Protein 3SZ7 (pdb70)

InterPro domains:
  IPR006636 Heat shock chaperonin-binding [SM00727] (278-317)
  IPR011990 Tetratricopeptide-like helical domain superfamily [G3DSA:1.25.40.10] (104-267)
  IPR011990 Tetratricopeptide-like helical domain superfamily [SSF48452] (114-216)
  IPR019734 Tetratricopeptide repeat [PF13181] (183-212)
  IPR019734 Tetratricopeptide repeat [PS50005] (114-147)
  IPR019734 Tetratricopeptide repeat [PS50005] (182-215)
  IPR019734 Tetratricopeptide repeat [SM00028] (114-147)
  IPR019734 Tetratricopeptide repeat [SM00028] (148-181)
  IPR019734 Tetratricopeptide repeat [SM00028] (182-215)
  IPR032374 SGTA, homodimerisation domain [PF16546] (13-77)
  IPR047150 SGT [PTHR45831] (12-334)

B-factor: mean 27.11, std 14.55, range [8.2, 91.2]

Organism: Aspergillus fumigatus (strain ATCC MYA-4609 / CBS 101355 / FGSC A1100 / Af293) (NCBI:txid330879)

Secondary structure (DSSP, 8-state):
----SS--HHHHHHHHHHHHHHHTT-HHHHHHHHHHHHHHSTT-HHHHHHHHHHHHHTT-HHHHHHHHHHHHHH-TT-HHHHHHHHHHHHHTT-HHHHHHHHHHHHHHHSSS--HHHHHHHHHHHHHHHHHHH-SSPPPPPPP-S-GGGG-

Solvent-accessible surface area: 9465 Å² total; per-residue (Å²): 122,137,146,86,100,44,67,45,123,106,0,61,113,16,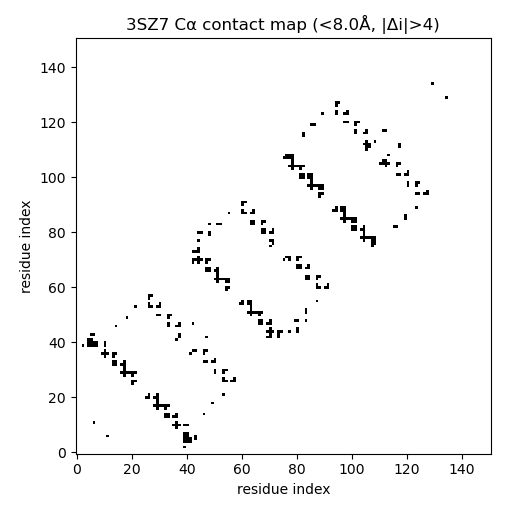48,59,70,0,66,53,0,45,84,150,148,51,57,92,120,0,24,80,34,4,53,74,0,15,64,31,2,57,36,22,24,83,4,3,0,21,41,0,18,0,19,23,49,48,45,72,50,129,95,0,6,113,10,0,64,77,0,10,112,73,48,74,167,46,23,96,0,29,18,66,2,0,82,0,43,36,62,71,69,58,65,146,8,0,64,71,0,11,55,104,0,33,135,32,59,65,125,44,8,41,112,65,6,90,162,13,21,75,49,0,96,139,81,47,93,95,74,108,195,44,81,136,106,132,97,147,140,140,119,146,59,75,83,91,69,222,108

Structure (mmCIF, N/CA/C/O backbone):
data_3SZ7
#
_entry.id   3SZ7
#
_cell.length_a   59.610
_cell.length_b   86.770
_cell.length_c   116.540
_cell.angle_alpha   90.000
_cell.angle_beta   90.000
_cell.angle_gamma   90.000
#
_symmetry.space_group_name_H-M   'F 2 2 2'
#
loop_
_entity.id
_entity.type
_entity.pdbx_description
1 polymer 'Hsc70 cochaperone (SGT)'
2 water water
#
loop_
_atom_site.group_PDB
_atom_site.id
_atom_site.type_symbol
_atom_site.label_atom_id
_atom_site.label_alt_id
_atom_site.label_comp_id
_atom_site.label_asym_id
_atom_site.label_entity_id
_atom_site.label_seq_id
_atom_site.pdbx_PDB_ins_code
_atom_site.Cartn_x
_atom_site.Cartn_y
_atom_site.Cartn_z
_atom_site.occupancy
_atom_site.B_iso_or_equiv
_atom_site.auth_seq_id
_atom_site.auth_comp_id
_atom_site.auth_asym_id
_atom_site.auth_atom_id
_atom_site.pdbx_PDB_model_num
ATOM 1 N N . GLY A 1 1 ? 38.915 4.167 19.689 1.00 81.27 104 GLY A N 1
ATOM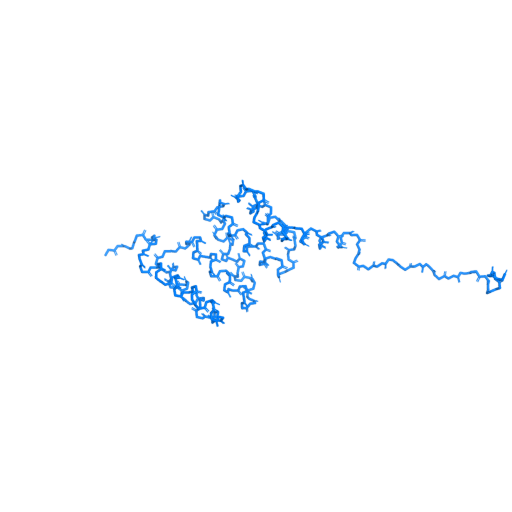 2 C CA . GLY A 1 1 ? 37.742 4.963 19.374 1.00 72.30 104 GLY A CA 1
ATOM 3 C C . GLY A 1 1 ? 37.584 6.150 20.303 1.00 63.36 104 GLY A C 1
ATOM 4 O O . GLY A 1 1 ? 38.355 6.305 21.253 1.00 65.75 104 GLY A O 1
ATOM 5 N N . PRO A 1 2 ? 36.581 6.998 20.036 1.00 45.98 105 PRO A N 1
ATOM 6 C CA . PRO A 1 2 ? 36.325 8.199 20.840 1.00 38.16 105 PRO A CA 1
ATOM 7 C C . PRO A 1 2 ? 35.653 7.874 22.171 1.00 35.75 105 PRO A C 1
ATOM 8 O O . PRO A 1 2 ? 34.943 6.875 22.279 1.00 42.24 105 PRO A O 1
ATOM 12 N N . ARG A 1 3 ? 35.879 8.716 23.173 1.00 39.29 106 ARG A N 1
ATOM 13 C CA . ARG A 1 3 ? 35.144 8.619 24.426 1.00 42.24 106 ARG A CA 1
ATOM 14 C C . ARG A 1 3 ? 33.703 9.035 24.175 1.00 35.40 106 ARG A C 1
ATOM 15 O O . ARG A 1 3 ? 33.416 9.702 23.182 1.00 33.40 106 ARG A O 1
ATOM 23 N N . SER A 1 4 ? 32.800 8.647 25.072 1.00 31.63 107 SER A N 1
ATOM 24 C CA . SER A 1 4 ? 31.400 9.047 24.959 1.00 32.17 107 SER A CA 1
ATOM 25 C C . SER A 1 4 ? 31.202 10.497 25.383 1.00 29.88 107 SER A C 1
ATOM 26 O O . SER A 1 4 ? 30.196 11.115 25.036 1.00 29.04 107 SER A O 1
ATOM 29 N N . MET A 1 5 ? 32.167 11.022 26.138 1.00 26.59 108 MET A N 1
ATOM 30 C CA . MET A 1 5 ? 32.116 12.388 26.667 1.00 31.80 108 MET A CA 1
ATOM 31 C C . MET A 1 5 ? 31.039 12.526 27.735 1.00 31.87 108 MET A C 1
ATOM 32 O O . MET A 1 5 ? 30.652 13.634 28.111 1.00 30.91 108 MET A O 1
ATOM 37 N N . ALA A 1 6 ? 30.560 11.385 28.214 1.00 33.98 109 ALA A N 1
ATOM 38 C CA . ALA A 1 6 ? 29.535 11.343 29.245 1.00 29.97 109 ALA A CA 1
ATOM 39 C C . ALA A 1 6 ? 30.033 10.501 30.416 1.00 26.66 109 ALA A C 1
ATOM 40 O O . ALA A 1 6 ? 31.023 9.781 30.283 1.00 27.71 109 ALA A O 1
ATOM 42 N N . PRO A 1 7 ? 29.357 10.603 31.570 1.00 25.71 110 PRO A N 1
ATOM 43 C CA . PRO A 1 7 ? 29.730 9.865 32.781 1.00 28.94 110 PRO A CA 1
ATOM 44 C C . PRO A 1 7 ? 29.829 8.359 32.558 1.00 37.68 110 PRO A C 1
ATOM 45 O O . PRO A 1 7 ? 29.062 7.784 31.786 1.00 34.27 110 PRO A O 1
ATOM 49 N N . THR A 1 8 ? 30.784 7.735 33.240 1.00 32.19 111 THR A N 1
ATOM 50 C CA . THR A 1 8 ? 30.965 6.291 33.186 1.00 32.02 111 THR A CA 1
ATOM 51 C C . THR A 1 8 ? 31.083 5.758 34.612 1.00 32.77 111 THR A C 1
ATOM 52 O O . THR A 1 8 ? 31.195 6.536 35.559 1.00 27.16 111 THR A O 1
ATOM 56 N N . PRO A 1 9 ? 31.047 4.427 34.779 1.00 35.27 112 PRO A N 1
ATOM 57 C CA . PRO A 1 9 ? 31.279 3.902 36.127 1.00 37.01 112 PRO A CA 1
ATOM 58 C C . PRO A 1 9 ? 32.612 4.394 36.686 1.00 37.66 112 PRO A C 1
ATOM 59 O O . PRO A 1 9 ? 32.730 4.626 37.889 1.00 38.97 112 PRO A O 1
ATOM 63 N N . GLU A 1 10 ? 33.599 4.565 35.814 1.00 35.71 113 GLU A N 1
ATOM 64 C CA . GLU A 1 10 ? 34.911 5.045 36.235 1.00 35.34 113 GLU A CA 1
ATOM 65 C C . GLU A 1 10 ? 34.867 6.489 36.736 1.00 34.19 113 GLU A C 1
ATOM 66 O O . GLU A 1 10 ? 35.429 6.805 37.787 1.00 34.30 113 GLU A O 1
ATOM 72 N N . SER A 1 11 ? 34.215 7.373 35.986 1.00 31.78 114 SER A N 1
ATOM 73 C CA . SER A 1 11 ? 34.150 8.772 36.403 1.00 29.27 114 SER A CA 1
ATOM 74 C C . SER A 1 11 ? 33.371 8.917 37.710 1.00 30.65 114 SER A C 1
ATOM 75 O O . SER A 1 11 ? 33.727 9.727 38.566 1.00 30.01 114 SER A O 1
ATOM 78 N N . ASP A 1 12 ? 32.324 8.114 37.872 1.00 32.96 115 ASP A N 1
ATOM 79 C CA . ASP A 1 12 ? 31.548 8.126 39.110 1.00 35.67 115 ASP A CA 1
ATOM 80 C C . ASP A 1 12 ? 32.339 7.580 40.294 1.00 37.53 115 ASP A C 1
ATOM 81 O O . ASP A 1 12 ? 32.169 8.043 41.422 1.00 31.83 115 ASP A O 1
ATOM 86 N 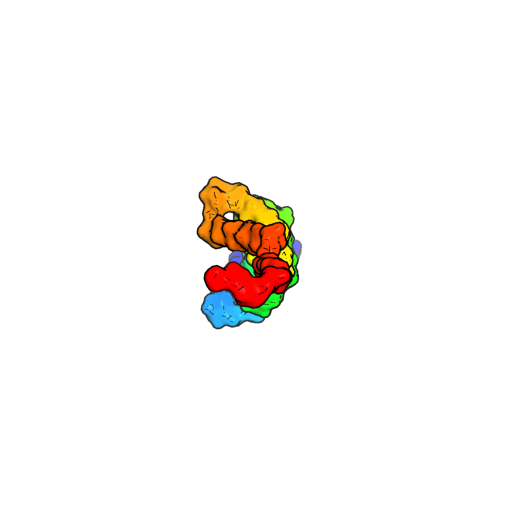N . LYS A 1 13 ? 33.193 6.589 40.052 1.00 32.98 116 LYS A N 1
ATOM 87 C CA . LYS A 1 13 ? 34.047 6.091 41.123 1.00 30.58 116 LYS A CA 1
ATOM 88 C C . LYS A 1 13 ? 34.950 7.224 41.590 1.00 37.91 116 LYS A C 1
ATOM 89 O O . LYS A 1 13 ? 35.090 7.474 42.787 1.00 35.62 116 LYS A O 1
ATOM 95 N N . LEU A 1 14 ? 35.555 7.914 40.630 1.00 33.31 117 LEU A N 1
ATOM 96 C CA . LEU A 1 14 ? 36.419 9.046 40.933 1.00 28.65 117 LEU A CA 1
ATOM 97 C C . LEU A 1 14 ? 35.670 10.127 41.709 1.00 29.81 117 LEU A C 1
ATOM 98 O O . LEU A 1 14 ? 36.228 10.736 42.624 1.00 27.54 117 LEU A O 1
ATOM 103 N N . LYS A 1 15 ? 34.409 10.358 41.352 1.00 26.52 118 LYS A N 1
ATOM 104 C CA . LYS A 1 15 ? 33.587 11.338 42.065 1.00 25.89 118 LYS A CA 1
ATOM 105 C C . LYS A 1 15 ? 33.386 10.914 43.517 1.00 31.80 118 LYS A C 1
ATOM 106 O O . LYS A 1 15 ? 33.506 11.725 44.436 1.00 27.71 118 LYS A O 1
ATOM 112 N N . SER A 1 16 ? 33.074 9.638 43.715 1.00 31.10 119 SER A N 1
ATOM 113 C CA . SER A 1 16 ? 32.891 9.098 45.059 1.00 30.80 119 SER A CA 1
ATOM 114 C C . SER A 1 16 ? 34.174 9.191 45.876 1.00 30.72 119 SER A C 1
ATOM 115 O O . SER A 1 16 ? 34.138 9.483 47.069 1.00 34.03 119 SER A O 1
ATOM 118 N N . GLU A 1 17 ? 35.306 8.936 45.231 1.00 31.67 120 GLU A N 1
ATOM 119 C CA . GLU A 1 17 ? 36.598 9.053 45.895 1.00 31.85 120 GLU A CA 1
ATOM 120 C C . GLU A 1 17 ? 36.884 10.515 46.221 1.00 29.69 120 GLU A C 1
ATOM 121 O O . GLU A 1 17 ? 37.504 10.825 47.240 1.00 34.19 120 GLU A O 1
ATOM 127 N N . GLY A 1 18 ? 36.422 11.408 45.351 1.00 26.68 121 GLY A N 1
ATOM 128 C CA . GLY A 1 18 ? 36.500 12.835 45.607 1.00 27.20 121 GLY A CA 1
ATOM 129 C C . GLY A 1 18 ? 35.641 13.237 46.794 1.00 30.93 121 GLY A C 1
ATOM 130 O O . GLY A 1 18 ? 36.055 14.047 47.626 1.00 28.50 121 GLY A O 1
ATOM 131 N N . ASN A 1 19 ? 34.439 12.672 46.871 1.00 27.50 122 ASN A N 1
ATOM 132 C CA . ASN A 1 19 ? 33.535 12.946 47.983 1.00 27.56 122 ASN A CA 1
ATOM 133 C C . ASN A 1 19 ? 34.118 12.488 49.316 1.00 29.57 122 ASN A C 1
ATOM 134 O O . ASN A 1 19 ? 33.949 13.151 50.341 1.00 29.08 122 ASN A O 1
ATOM 139 N N . ALA A 1 20 ? 34.796 11.345 49.297 1.00 28.96 123 ALA A N 1
ATOM 140 C CA . ALA A 1 20 ? 35.441 10.816 50.493 1.00 31.27 123 ALA A CA 1
ATOM 141 C C . ALA A 1 20 ? 36.595 11.712 50.928 1.00 33.55 123 ALA A C 1
ATOM 142 O O . ALA A 1 20 ? 36.824 11.906 52.120 1.00 34.43 123 ALA A O 1
ATOM 144 N N . ALA A 1 21 ? 37.320 12.256 49.955 1.00 30.75 124 ALA A N 1
ATOM 145 C CA . ALA A 1 21 ? 38.411 13.177 50.243 1.00 26.22 124 ALA A CA 1
ATOM 146 C C . ALA A 1 21 ? 37.880 14.433 50.936 1.00 31.31 124 ALA A C 1
ATOM 147 O O . ALA A 1 21 ? 38.453 14.901 51.920 1.00 3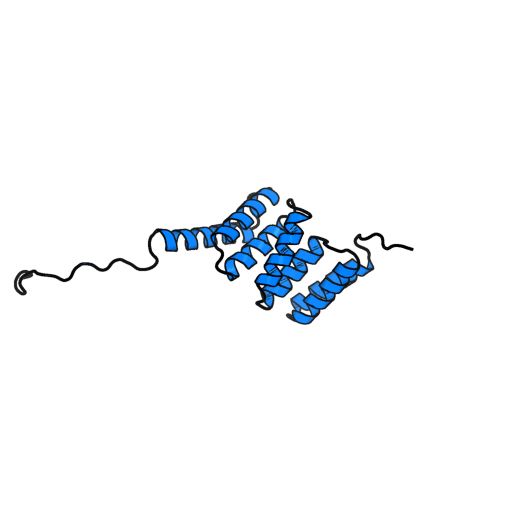4.73 124 ALA A O 1
ATOM 149 N N . MET A 1 22 ? 36.780 14.971 50.416 1.00 28.51 125 MET A N 1
ATOM 150 C CA . MET A 1 22 ? 36.108 16.105 51.045 1.00 29.66 125 MET A CA 1
ATOM 151 C C . MET A 1 22 ? 35.793 15.820 52.510 1.00 30.83 125 MET A C 1
ATOM 152 O O . MET A 1 22 ? 36.019 16.660 53.377 1.00 33.22 125 MET A O 1
ATOM 157 N N . ALA A 1 23 ? 35.268 14.630 52.781 1.00 33.45 126 ALA A N 1
ATOM 158 C CA . ALA A 1 23 ? 34.910 14.245 54.143 1.00 33.97 126 ALA A CA 1
ATOM 159 C C . ALA A 1 23 ? 36.122 14.283 55.069 1.00 42.92 126 ALA A C 1
ATOM 160 O O . ALA A 1 23 ? 36.003 14.599 56.253 1.00 41.00 126 ALA A O 1
ATOM 162 N N . ARG A 1 24 ? 37.288 13.964 54.517 1.00 33.61 127 ARG A N 1
ATOM 163 C CA . ARG A 1 24 ? 38.528 13.936 55.286 1.00 29.39 127 ARG A CA 1
ATOM 164 C C . ARG A 1 24 ? 39.212 15.298 55.296 1.00 37.27 127 ARG A C 1
ATOM 165 O O . ARG A 1 24 ? 40.262 15.467 55.919 1.00 34.61 127 ARG A O 1
ATOM 173 N N . LYS A 1 25 ? 38.610 16.258 54.598 1.00 29.07 128 LYS A N 1
ATOM 174 C CA . LYS A 1 25 ? 39.139 17.614 54.488 1.00 28.66 128 LYS A CA 1
ATOM 175 C C . LYS A 1 25 ? 40.423 17.682 53.661 1.00 35.00 128 LYS A C 1
ATOM 176 O O . LYS A 1 25 ? 41.212 18.619 53.794 1.00 32.28 128 LYS A O 1
ATOM 182 N N . GLU A 1 26 ? 40.624 16.683 52.806 1.00 32.24 129 GLU A N 1
ATOM 183 C CA . GLU A 1 26 ? 41.769 16.668 51.903 1.00 30.84 129 GLU A CA 1
ATOM 184 C C . GLU A 1 26 ? 41.369 17.344 50.601 1.00 27.98 129 GLU A C 1
ATOM 185 O O . GLU A 1 26 ? 41.192 16.695 49.572 1.00 28.53 129 GLU A O 1
ATOM 191 N N . TYR A 1 27 ? 41.231 18.662 50.658 1.00 26.28 130 TYR A N 1
ATOM 192 C CA . TYR A 1 27 ? 40.616 19.410 49.570 1.00 20.60 130 TYR A CA 1
ATOM 193 C C . TYR A 1 27 ? 41.419 19.368 48.280 1.00 22.34 130 TYR A C 1
ATOM 194 O O . TYR A 1 27 ? 40.849 19.287 47.195 1.00 23.49 130 TYR A O 1
ATOM 203 N N . SER A 1 28 ? 42.739 19.428 48.396 1.00 29.14 131 SER A N 1
ATOM 204 C CA . SER A 1 28 ? 43.587 19.390 47.213 1.00 36.43 131 SER A CA 1
ATOM 205 C C . SER A 1 28 ? 43.412 18.068 46.468 1.00 32.06 131 SER A C 1
ATOM 206 O O . SER A 1 28 ? 43.358 18.040 45.236 1.00 26.37 131 SER A O 1
ATOM 209 N N . LYS A 1 29 ? 43.320 16.973 47.219 1.00 25.46 132 LYS A N 1
ATOM 210 C CA . LYS A 1 29 ? 43.097 15.666 46.612 1.00 25.66 132 LYS A CA 1
ATOM 211 C C . LYS A 1 29 ? 41.719 15.605 45.971 1.00 23.48 132 LYS A C 1
ATOM 212 O O . LYS A 1 29 ? 41.562 15.047 44.887 1.00 27.15 132 LYS A O 1
ATOM 218 N N . ALA A 1 30 ? 40.720 16.168 46.650 1.00 24.08 133 ALA A N 1
ATOM 219 C CA . ALA A 1 30 ? 39.361 16.181 46.119 1.00 26.96 133 ALA A CA 1
ATOM 220 C C . ALA A 1 30 ? 39.341 16.900 44.783 1.00 24.84 133 ALA A C 1
ATOM 221 O O . ALA A 1 30 ? 38.778 16.409 43.805 1.00 21.78 133 ALA A O 1
ATOM 223 N N . ILE A 1 31 ? 39.966 18.071 44.749 1.00 23.23 134 ILE A N 1
ATOM 224 C CA . ILE A 1 31 ? 40.076 18.837 43.513 1.00 23.70 134 ILE A CA 1
ATOM 225 C C . ILE A 1 31 ? 40.690 17.992 42.397 1.00 24.03 134 ILE A C 1
ATOM 226 O O . ILE A 1 31 ? 40.218 18.016 41.265 1.00 24.78 134 ILE A O 1
ATOM 231 N N . ASP A 1 32 ? 41.737 17.237 42.714 1.00 22.16 135 ASP A N 1
ATOM 232 C CA . ASP A 1 32 ? 42.385 16.425 41.688 1.00 27.45 135 ASP A CA 1
ATOM 233 C C . ASP A 1 32 ? 41.503 15.274 41.214 1.00 33.14 135 ASP A C 1
ATOM 234 O O . ASP A 1 32 ? 41.457 14.980 40.021 1.00 28.04 135 ASP A O 1
ATOM 239 N N . LEU A 1 33 ? 40.802 14.633 42.146 1.00 21.52 136 LEU A N 1
ATOM 240 C CA . LEU A 1 33 ? 39.920 13.515 41.817 1.00 24.84 136 LEU A CA 1
ATOM 241 C C . LEU A 1 33 ? 38.701 13.941 40.995 1.00 27.65 136 LEU A C 1
ATOM 242 O O . LEU A 1 33 ? 38.290 13.242 40.066 1.00 25.27 136 LEU A O 1
ATOM 247 N N . TYR A 1 34 ? 38.120 15.084 41.340 1.00 21.88 137 TYR A N 1
ATOM 248 C CA . TYR A 1 34 ? 36.991 15.609 40.585 1.00 21.96 137 TYR A CA 1
ATOM 249 C C . TYR A 1 34 ? 37.450 16.005 39.188 1.00 24.39 137 TYR A C 1
ATOM 250 O O . TYR A 1 34 ? 36.710 15.862 38.212 1.00 22.92 137 TYR A O 1
ATOM 259 N N . THR A 1 35 ? 38.669 16.532 39.110 1.00 19.34 138 THR A N 1
ATOM 260 C CA . THR A 1 35 ? 39.271 16.906 37.835 1.00 22.76 138 THR A CA 1
ATOM 261 C C . THR A 1 35 ? 39.469 15.678 36.947 1.00 25.02 138 THR A C 1
ATOM 262 O O . THR A 1 35 ? 39.266 15.740 35.733 1.00 23.73 138 THR A O 1
ATOM 266 N N . GLN A 1 36 ? 39.869 14.564 37.553 1.00 23.60 139 GLN A N 1
ATOM 267 C CA . GLN A 1 36 ? 39.984 13.308 36.813 1.00 26.82 139 GLN A CA 1
ATOM 268 C C . GLN A 1 36 ? 38.626 12.846 36.295 1.00 31.22 139 GLN A C 1
ATOM 269 O O . GLN A 1 36 ? 38.520 12.356 35.174 1.00 27.62 139 GLN A O 1
ATOM 275 N N . ALA A 1 37 ? 37.590 13.000 37.115 1.00 24.89 140 ALA A N 1
ATOM 276 C CA . ALA A 1 37 ? 36.239 12.642 36.698 1.00 24.11 140 ALA A CA 1
ATOM 277 C C . ALA A 1 37 ? 35.809 13.518 35.525 1.00 25.22 140 ALA A C 1
ATOM 278 O O . ALA A 1 37 ? 35.169 13.049 34.582 1.00 28.36 140 ALA A O 1
ATOM 280 N N . LEU A 1 38 ? 36.173 14.795 35.592 1.00 20.66 141 LEU A N 1
ATOM 281 C CA . LEU A 1 38 ? 35.846 15.751 34.539 1.00 18.17 141 LEU A CA 1
ATOM 282 C C . LEU A 1 38 ? 36.629 15.520 33.244 1.00 23.68 141 LEU A C 1
ATOM 283 O O . LEU A 1 38 ? 36.212 15.960 32.173 1.00 24.27 141 LEU A O 1
ATOM 288 N N . SER A 1 39 ? 37.763 14.835 33.336 1.00 24.08 142 SER A N 1
ATOM 289 C CA . SER A 1 39 ? 38.537 14.534 32.137 1.00 27.53 142 SER A CA 1
ATOM 290 C C . SER A 1 39 ? 37.844 13.441 31.330 1.00 30.06 142 SER A C 1
ATOM 291 O O . SER A 1 39 ? 38.053 13.317 30.125 1.00 33.50 142 SER A O 1
ATOM 294 N N . ILE A 1 40 ? 37.017 12.653 32.009 1.00 27.18 143 ILE A N 1
ATOM 295 C CA . ILE A 1 40 ? 36.220 11.618 31.360 1.00 26.81 143 ILE A CA 1
ATOM 296 C C . ILE A 1 40 ? 34.904 12.194 30.849 1.00 31.61 143 ILE A C 1
ATOM 297 O O . ILE A 1 40 ? 34.489 11.916 29.719 1.00 27.40 143 ILE A O 1
ATOM 302 N N . ALA A 1 41 ? 34.255 12.994 31.692 1.00 23.70 144 ALA A N 1
ATOM 303 C CA . ALA A 1 41 ? 32.987 13.624 31.352 1.00 24.32 144 ALA A CA 1
ATOM 304 C C . ALA A 1 41 ? 33.101 15.131 31.525 1.00 21.57 144 ALA A C 1
ATOM 305 O O . ALA A 1 41 ? 32.701 15.678 32.556 1.00 20.45 144 ALA A O 1
ATOM 307 N N . PRO A 1 42 ? 33.657 15.810 30.511 1.00 23.75 145 PRO A N 1
ATOM 308 C CA . PRO A 1 42 ? 33.900 17.254 30.610 1.00 22.47 145 PRO A CA 1
ATOM 309 C C . PRO A 1 42 ? 32.621 18.046 30.895 1.00 21.56 145 PRO A C 1
ATOM 310 O O . PRO A 1 42 ? 31.539 17.677 30.436 1.00 21.34 145 PRO A O 1
ATOM 314 N N . ALA A 1 43 ? 32.755 19.121 31.665 1.00 19.47 146 ALA A N 1
ATOM 315 C CA . ALA A 1 43 ? 31.638 20.015 31.964 1.00 20.93 146 ALA A CA 1
ATOM 316 C C . ALA A 1 43 ? 30.411 19.334 32.584 1.00 23.94 146 ALA A C 1
ATOM 317 O O . ALA A 1 43 ? 29.297 19.840 32.475 1.00 21.42 146 ALA A O 1
ATOM 319 N N . ASN A 1 44 ? 30.604 18.192 33.235 1.00 17.09 147 ASN A N 1
ATOM 320 C CA . ASN A 1 44 ? 29.503 17.580 33.960 1.00 17.96 147 ASN A CA 1
ATOM 321 C C . ASN A 1 44 ? 29.121 18.450 35.158 1.00 19.96 147 ASN A C 1
ATOM 322 O O . ASN A 1 44 ? 29.973 18.771 35.978 1.00 19.20 147 ASN A O 1
ATOM 327 N N . PRO A 1 45 ? 27.842 18.845 35.252 1.00 20.41 148 PRO A N 1
ATOM 328 C CA . PRO A 1 45 ? 27.426 19.787 36.302 1.00 16.17 148 PRO A CA 1
ATOM 329 C C . PRO A 1 45 ? 27.559 19.225 37.716 1.00 17.84 148 PRO A C 1
ATOM 330 O O . PRO A 1 45 ? 27.827 19.990 38.638 1.00 18.34 148 PRO A O 1
ATOM 334 N N . ILE A 1 46 ? 27.378 17.920 37.890 1.00 16.39 149 ILE A N 1
ATOM 335 C CA . ILE A 1 46 ? 27.555 17.326 39.211 1.00 19.63 149 ILE A CA 1
ATOM 336 C C . ILE A 1 46 ? 29.018 17.369 39.619 1.00 22.24 149 ILE A C 1
ATOM 337 O O . ILE A 1 46 ? 29.345 17.804 40.721 1.00 20.82 149 ILE A O 1
ATOM 342 N N . TYR A 1 47 ? 29.898 16.928 38.723 1.00 20.16 150 TYR A N 1
ATOM 343 C CA . TYR A 1 47 ? 31.331 16.940 39.001 1.00 21.58 150 TYR A CA 1
ATOM 344 C C . TYR A 1 47 ? 31.838 18.369 39.160 1.00 19.79 150 TYR A C 1
ATOM 345 O O . TYR A 1 47 ? 32.683 18.644 40.014 1.00 17.93 150 TYR A O 1
ATOM 354 N N . LEU A 1 48 ? 31.326 19.279 38.336 1.00 14.03 151 LEU A N 1
ATOM 355 C CA . LEU A 1 48 ? 31.702 20.689 38.449 1.00 14.04 151 LEU A CA 1
ATOM 356 C C . LEU A 1 48 ? 31.304 21.286 39.788 1.00 17.63 151 LEU A C 1
ATOM 357 O O . LEU A 1 48 ? 32.087 22.005 40.416 1.00 15.30 151 LEU A O 1
ATOM 362 N N . SER A 1 49 ? 30.082 21.002 40.225 1.00 17.69 152 SER A N 1
ATOM 363 C CA . SER A 1 49 ? 29.588 21.600 41.459 1.00 16.14 152 SER A CA 1
ATOM 364 C C . SER A 1 49 ? 30.299 21.010 42.666 1.00 15.52 152 SER A C 1
ATOM 365 O O . SER A 1 49 ? 30.515 21.699 43.660 1.00 14.80 152 SER A O 1
ATOM 368 N N . ASN A 1 50 ? 30.681 19.740 42.568 1.00 19.24 153 ASN A N 1
ATOM 369 C CA . ASN A 1 50 ? 31.517 19.135 43.597 1.00 14.46 153 ASN A CA 1
ATOM 370 C C . ASN A 1 50 ? 32.912 19.756 43.663 1.00 20.52 153 ASN A C 1
ATOM 371 O O . ASN A 1 50 ? 33.404 20.053 44.744 1.00 19.26 153 ASN A O 1
ATOM 376 N N . ARG A 1 51 ? 33.547 19.965 42.514 1.00 17.54 154 ARG A N 1
ATOM 377 C CA . ARG A 1 51 ? 34.861 20.597 42.514 1.00 14.22 154 ARG A CA 1
ATOM 378 C C . ARG A 1 51 ? 34.771 22.032 43.031 1.00 18.70 154 ARG A C 1
ATOM 379 O O . ARG A 1 51 ? 35.694 22.528 43.679 1.00 19.21 154 ARG A O 1
ATOM 387 N N . ALA A 1 52 ? 33.656 22.695 42.740 1.00 15.51 155 ALA A N 1
ATOM 388 C CA . ALA A 1 52 ? 33.412 24.038 43.269 1.00 18.07 155 ALA A CA 1
ATOM 389 C C . ALA A 1 52 ? 33.398 24.030 44.793 1.00 19.90 155 ALA A C 1
ATOM 390 O O . ALA A 1 52 ? 33.923 24.941 45.427 1.00 17.41 155 ALA A O 1
ATOM 392 N N . ALA A 1 53 ? 32.802 22.998 45.382 1.00 15.93 156 ALA A N 1
ATOM 393 C CA . ALA A 1 53 ? 32.737 22.903 46.837 1.00 17.92 156 ALA A CA 1
ATOM 394 C C . ALA A 1 53 ? 34.137 22.765 47.417 1.00 16.79 156 ALA A C 1
ATOM 395 O O . ALA A 1 53 ? 34.445 23.332 48.475 1.00 18.27 156 ALA A O 1
ATOM 397 N N . ALA A 1 54 ? 34.982 22.007 46.721 1.00 17.20 157 ALA A N 1
ATOM 398 C CA . ALA A 1 54 ? 36.353 21.780 47.164 1.00 20.30 157 ALA A CA 1
ATOM 399 C C . ALA A 1 54 ? 37.182 23.055 47.042 1.00 18.02 157 ALA A C 1
ATOM 400 O O . ALA A 1 54 ? 37.998 23.367 47.918 1.00 21.70 157 ALA A O 1
ATOM 402 N N . TYR A 1 55 ? 36.971 23.798 45.959 1.00 16.95 158 TYR A N 1
ATOM 403 C CA . TYR A 1 55 ? 37.633 25.084 45.800 1.00 21.77 158 TYR A CA 1
ATOM 404 C C . TYR A 1 55 ? 37.208 26.045 46.913 1.00 18.29 158 TYR A C 1
ATOM 405 O O . TYR A 1 55 ? 38.050 26.692 47.528 1.00 21.45 158 TYR A O 1
ATOM 414 N N . SER A 1 56 ? 35.906 26.124 47.174 1.00 18.87 159 SER A N 1
ATOM 415 C CA . SER A 1 56 ? 35.390 27.003 48.229 1.00 17.90 159 SER A CA 1
ATOM 416 C C . SER A 1 56 ? 35.958 26.650 49.603 1.00 20.60 159 SER A C 1
ATOM 417 O O . SER A 1 56 ? 36.330 27.537 50.373 1.00 18.68 159 SER A O 1
ATOM 420 N N . ALA A 1 57 ? 36.018 25.357 49.907 1.00 17.83 160 ALA A N 1
ATOM 421 C CA . ALA A 1 57 ? 36.522 24.904 51.200 1.00 17.97 160 ALA A CA 1
ATOM 422 C C . ALA A 1 57 ? 37.983 25.285 51.375 1.00 25.19 160 ALA A C 1
ATOM 423 O O . ALA A 1 57 ? 38.438 25.538 52.490 1.00 28.35 160 ALA A O 1
ATOM 425 N N . SER A 1 58 ? 38.713 25.338 50.266 1.00 21.63 161 SER A N 1
ATOM 426 C CA . SER A 1 58 ? 40.134 25.666 50.307 1.00 19.84 161 SER A CA 1
ATOM 427 C C . SER A 1 58 ? 40.392 27.160 50.116 1.00 24.42 161 SER A C 1
ATOM 428 O O . SER A 1 58 ? 41.541 27.587 49.986 1.00 27.19 161 SER A O 1
ATOM 431 N N . GLY A 1 59 ? 39.320 27.945 50.086 1.00 21.35 162 GLY A N 1
ATOM 432 C CA . GLY A 1 59 ? 39.426 29.391 50.011 1.00 20.65 162 GLY A CA 1
ATOM 433 C C . GLY A 1 59 ? 39.657 29.950 48.621 1.00 23.43 162 GLY A C 1
ATOM 434 O O . GLY A 1 59 ? 39.980 31.126 48.469 1.00 26.72 162 GLY A O 1
ATOM 435 N N . GLN A 1 60 ? 39.492 29.113 47.603 1.00 17.60 163 GLN A N 1
ATOM 436 C CA . GLN A 1 60 ? 39.743 29.541 46.230 1.00 13.75 163 GLN A CA 1
ATOM 437 C C . GLN A 1 60 ? 38.433 29.932 45.567 1.00 16.91 163 GLN A C 1
ATOM 438 O O . GLN A 1 60 ? 37.901 29.207 44.726 1.00 18.55 163 GLN A O 1
ATOM 444 N N . HIS A 1 61 ? 37.915 31.088 45.962 1.00 13.69 164 HIS A N 1
ATOM 445 C CA . HIS A 1 61 ? 36.566 31.489 45.589 1.00 16.52 164 HIS A CA 1
ATOM 446 C C . HIS A 1 61 ? 36.383 31.768 44.098 1.00 15.43 164 HIS A C 1
ATOM 447 O O . HIS A 1 61 ? 35.322 31.495 43.545 1.00 16.33 164 HIS A O 1
ATOM 454 N N . GLU A 1 62 ? 37.406 32.307 43.443 1.00 16.96 165 GLU A N 1
ATOM 455 C CA . GLU A 1 62 ? 37.293 32.581 42.011 1.00 18.02 165 GLU A CA 1
ATOM 456 C C . GLU A 1 62 ? 37.175 31.283 41.224 1.00 18.68 165 GLU A C 1
ATOM 457 O O . GLU A 1 62 ? 36.370 31.178 40.294 1.00 20.37 165 GLU A O 1
ATOM 463 N N . LYS A 1 63 ? 37.982 30.296 41.596 1.00 19.61 166 LYS A N 1
ATOM 464 C CA . LYS A 1 63 ? 37.927 29.003 40.933 1.00 20.75 166 LYS A CA 1
ATOM 465 C C . LYS A 1 63 ? 36.596 28.316 41.218 1.00 18.55 166 LYS A C 1
ATOM 466 O O . LYS A 1 63 ? 36.009 27.693 40.328 1.00 16.89 166 LYS A O 1
ATOM 472 N N . ALA A 1 64 ? 36.123 28.435 42.457 1.00 15.96 167 ALA A N 1
ATOM 473 C CA . ALA A 1 64 ? 34.814 27.903 42.825 1.00 14.24 167 ALA A CA 1
ATOM 474 C C . ALA A 1 64 ? 33.724 28.529 41.957 1.00 16.97 167 ALA A C 1
ATOM 475 O O . ALA A 1 64 ? 32.856 27.828 41.431 1.00 17.42 167 ALA A O 1
ATOM 477 N N . ALA A 1 65 ? 33.775 29.849 41.805 1.00 14.58 168 ALA A N 1
ATOM 478 C CA . ALA A 1 65 ? 32.779 30.558 41.014 1.00 13.12 168 ALA A CA 1
ATOM 479 C C . ALA A 1 65 ? 32.797 30.123 39.548 1.00 13.19 168 ALA A C 1
ATOM 480 O O . ALA A 1 65 ? 31.747 29.948 38.933 1.00 17.41 168 ALA A O 1
ATOM 482 N N . GLU A 1 66 ? 33.985 29.938 38.987 1.00 14.72 169 GLU A N 1
ATOM 483 C CA . GLU A 1 66 ? 34.067 29.517 37.592 1.00 17.34 169 GLU A CA 1
ATOM 484 C C . GLU A 1 66 ? 33.482 28.115 37.380 1.00 18.77 169 GLU A C 1
ATOM 485 O O . GLU A 1 66 ? 32.749 27.885 36.425 1.00 19.96 169 GLU A O 1
ATOM 491 N N . ASP A 1 67 ? 33.785 27.186 38.282 1.00 14.72 170 ASP A N 1
ATOM 492 C CA . ASP A 1 67 ? 33.188 25.853 38.202 1.00 16.54 170 ASP A CA 1
ATOM 493 C C . ASP A 1 67 ? 31.670 25.922 38.321 1.00 20.62 170 ASP A C 1
ATOM 494 O O . ASP A 1 67 ? 30.945 25.330 37.517 1.00 15.30 170 ASP A O 1
ATOM 499 N N . ALA A 1 68 ? 31.189 26.621 39.348 1.00 15.56 171 ALA A N 1
ATOM 500 C CA . ALA A 1 68 ? 29.756 26.718 39.574 1.00 15.90 171 ALA A CA 1
ATOM 501 C C . ALA A 1 68 ? 29.058 27.412 38.404 1.00 15.57 171 ALA A C 1
ATOM 502 O O . ALA A 1 68 ? 28.000 26.975 37.959 1.00 18.14 171 ALA A O 1
ATOM 504 N N . GLU A 1 69 ? 29.661 28.476 37.884 1.00 14.79 172 GLU A N 1
ATOM 505 C CA . GLU A 1 69 ? 29.072 29.171 36.742 1.00 14.33 172 GLU A CA 1
ATOM 506 C C . GLU A 1 69 ? 28.938 28.244 35.546 1.00 19.56 172 GLU A C 1
ATOM 507 O O . GLU A 1 69 ? 27.887 28.185 34.913 1.00 18.01 172 GLU A O 1
ATOM 513 N N . LEU A 1 70 ? 30.010 27.532 35.230 1.00 16.33 173 LEU A N 1
ATOM 514 C CA . LEU A 1 70 ? 29.978 26.620 34.095 1.00 14.34 173 LEU A CA 1
ATOM 515 C C . LEU A 1 70 ? 28.874 25.580 34.273 1.00 20.29 173 LEU A C 1
ATOM 516 O O . LEU A 1 70 ? 28.166 25.250 33.323 1.00 21.69 173 LEU A O 1
ATOM 521 N N . ALA A 1 71 ? 28.720 25.076 35.492 1.00 14.36 174 ALA A N 1
ATOM 522 C CA . ALA A 1 71 ? 27.636 24.140 35.782 1.00 17.35 174 ALA A CA 1
ATOM 523 C C . ALA A 1 71 ? 26.259 24.753 35.530 1.00 19.91 174 ALA A C 1
ATOM 524 O O . ALA A 1 71 ? 25.371 24.083 35.007 1.00 19.48 174 ALA A O 1
ATOM 526 N N . THR A 1 72 ? 26.077 26.018 35.904 1.00 16.92 175 THR A N 1
ATOM 527 C CA . THR A 1 72 ? 24.797 26.686 35.688 1.00 16.69 175 THR A CA 1
ATOM 528 C C . THR A 1 72 ? 24.563 26.989 34.215 1.00 22.5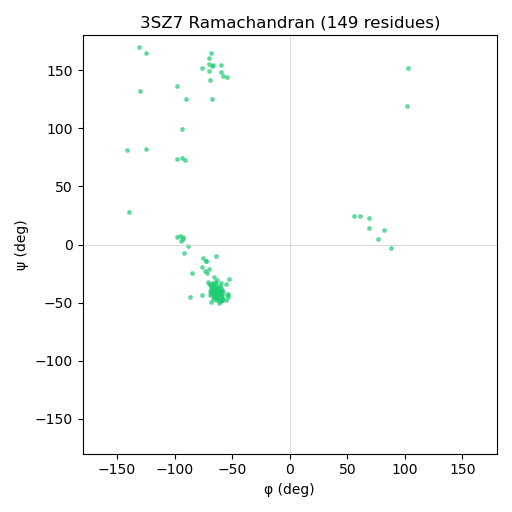0 175 THR A C 1
ATOM 529 O O . THR A 1 72 ? 23.418 27.132 33.783 1.00 22.36 175 THR A O 1
ATOM 533 N N . VAL A 1 73 ? 25.645 27.096 33.448 1.00 20.22 176 VAL A N 1
ATOM 534 C CA . VAL A 1 73 ? 25.526 27.342 32.017 1.00 21.14 176 VAL A CA 1
ATOM 535 C C . VAL A 1 73 ? 25.108 26.057 31.312 1.00 22.38 176 VAL A C 1
ATOM 536 O O . VAL A 1 73 ? 24.245 26.069 30.435 1.00 22.92 176 VAL A O 1
ATOM 540 N N . VAL A 1 74 ? 25.724 24.950 31.711 1.00 19.04 177 VAL A N 1
ATOM 541 C CA . VAL A 1 74 ? 25.407 23.635 31.160 1.00 20.17 177 VAL A CA 1
ATOM 542 C C . VAL A 1 74 ? 24.014 23.165 31.576 1.00 29.66 177 VAL A C 1
ATOM 543 O O . VAL A 1 74 ? 23.265 22.611 30.770 1.00 26.35 177 VAL A O 1
ATOM 547 N N . ASP A 1 75 ? 23.669 23.400 32.837 1.00 19.18 178 ASP A N 1
ATOM 548 C CA . ASP A 1 75 ? 22.398 22.944 33.381 1.00 22.28 178 ASP A CA 1
ATOM 549 C C . ASP A 1 75 ? 21.802 23.990 34.322 1.00 23.21 178 ASP A C 1
ATOM 550 O O . ASP A 1 75 ? 21.939 23.881 35.541 1.00 20.06 178 ASP A O 1
ATOM 555 N N . PRO A 1 76 ? 21.134 25.006 33.757 1.00 18.05 179 PRO A N 1
ATOM 556 C CA . PRO A 1 76 ? 20.552 26.088 34.561 1.00 16.27 179 PRO A CA 1
ATOM 557 C C . PRO A 1 76 ? 19.445 25.599 35.495 1.00 21.22 179 PRO A C 1
ATOM 558 O O . PRO A 1 76 ? 18.993 26.358 36.353 1.00 24.96 179 PRO A O 1
ATOM 562 N N . LYS A 1 77 ? 19.018 24.350 35.330 1.00 16.83 180 LYS A N 1
ATOM 563 C CA . LYS A 1 77 ? 17.960 23.782 36.166 1.00 23.98 180 LYS A CA 1
ATOM 564 C C . LYS A 1 77 ? 18.515 23.010 37.363 1.00 27.02 180 LYS A C 1
ATOM 565 O O . LYS A 1 77 ? 17.762 22.415 38.131 1.00 31.42 180 LYS A O 1
ATOM 571 N N . TYR A 1 78 ? 19.835 23.009 37.515 1.00 22.04 181 TYR A N 1
ATOM 572 C CA . TYR A 1 78 ? 20.476 22.261 38.596 1.00 19.04 181 TYR A CA 1
ATOM 573 C C . TYR A 1 78 ? 20.684 23.173 39.793 1.00 22.62 181 TYR A C 1
ATOM 574 O O . TYR A 1 78 ? 21.640 23.942 39.832 1.00 24.07 181 TYR A O 1
ATOM 583 N N . SER A 1 79 ? 19.784 23.079 40.770 1.00 17.99 182 SER A N 1
ATOM 584 C CA . SER A 1 79 ? 19.758 24.040 41.868 1.00 15.09 182 SER A CA 1
ATOM 585 C C . SER A 1 79 ? 21.047 24.069 42.684 1.00 15.23 182 SER A C 1
ATOM 586 O O . SER A 1 79 ? 21.453 25.135 43.144 1.00 17.40 182 SER A O 1
ATOM 589 N N . LYS A 1 80 ? 21.692 22.916 42.868 1.00 14.48 183 LYS A N 1
ATOM 590 C CA . LYS A 1 80 ? 22.912 22.872 43.677 1.00 15.70 183 LYS A CA 1
ATOM 591 C C . LYS A 1 80 ? 24.015 23.769 43.109 1.00 18.43 183 LYS A C 1
ATOM 592 O O . LYS A 1 80 ? 24.750 24.409 43.862 1.00 17.33 183 LYS A O 1
ATOM 598 N N . ALA A 1 81 ? 24.122 23.826 41.787 1.00 15.61 184 ALA A N 1
ATOM 599 C CA . ALA A 1 81 ? 25.136 24.656 41.147 1.00 19.65 184 ALA A CA 1
ATOM 600 C C . ALA A 1 81 ? 24.924 26.131 41.476 1.00 19.76 184 ALA A C 1
ATOM 601 O O . ALA A 1 81 ? 25.884 26.866 41.699 1.00 13.65 184 ALA A O 1
ATOM 603 N N . TRP A 1 82 ? 23.665 26.557 41.518 1.00 12.12 185 TRP A N 1
ATOM 604 C CA . TRP A 1 82 ? 23.346 27.948 41.835 1.00 10.21 185 TRP A CA 1
ATOM 605 C C . TRP A 1 82 ? 23.686 28.260 43.287 1.00 14.57 185 TRP A C 1
ATOM 606 O O . TRP A 1 82 ? 24.131 29.366 43.606 1.00 14.08 185 TRP A O 1
ATOM 617 N N . SER A 1 83 ? 23.464 27.287 44.165 1.00 14.60 186 SER A N 1
ATOM 618 C CA . SER A 1 83 ? 23.793 27.459 45.575 1.00 16.43 186 SER A CA 1
ATOM 619 C C . SER A 1 83 ? 25.300 27.612 45.761 1.00 13.29 186 SER A C 1
ATOM 620 O O . SER A 1 83 ? 25.756 28.434 46.560 1.00 14.04 186 SER A O 1
ATOM 623 N N . ARG A 1 84 ? 26.068 26.811 45.024 1.00 12.99 187 ARG A N 1
ATOM 624 C CA . ARG A 1 84 ? 27.525 26.892 45.038 1.00 15.83 187 ARG A CA 1
ATOM 625 C C . ARG A 1 84 ? 27.998 28.240 44.532 1.00 14.21 187 ARG A C 1
ATOM 626 O O . ARG A 1 84 ? 28.907 28.834 45.102 1.00 12.08 187 ARG A O 1
ATOM 634 N N . LEU A 1 85 ? 27.384 28.706 43.449 1.00 14.97 188 LEU A N 1
ATOM 635 C CA . LEU A 1 85 ? 27.739 29.992 42.853 1.00 12.46 188 LEU A CA 1
ATOM 636 C C . LEU A 1 85 ? 27.426 31.142 43.808 1.00 11.63 188 LEU A C 1
ATOM 637 O O . LEU A 1 85 ? 28.196 32.093 43.929 1.00 12.34 188 LEU A O 1
ATOM 642 N N . GLY A 1 86 ? 26.287 31.044 44.483 1.00 8.20 189 GLY A N 1
ATOM 643 C CA . GLY A 1 86 ? 25.895 32.047 45.458 1.00 10.32 189 GLY A CA 1
ATOM 644 C C . GLY A 1 86 ? 26.925 32.188 46.559 1.00 12.56 189 GLY A C 1
ATOM 645 O O . GLY A 1 86 ? 27.315 33.296 46.916 1.00 11.27 189 GLY A O 1
ATOM 646 N N . LEU A 1 87 ? 27.370 31.063 47.108 1.00 9.46 190 LEU A N 1
ATOM 647 C CA . LEU A 1 87 ? 28.350 31.101 48.190 1.00 10.05 190 LEU A CA 1
ATOM 648 C C . LEU A 1 87 ? 29.691 31.635 47.700 1.00 10.79 190 LEU A C 1
ATOM 649 O O . LEU A 1 87 ? 30.327 32.437 48.368 1.00 11.66 190 LEU A O 1
ATOM 654 N N . ALA A 1 88 ? 30.128 31.180 46.533 1.00 11.16 191 ALA A N 1
ATOM 655 C CA . ALA A 1 88 ? 31.395 31.645 45.992 1.00 11.74 191 ALA A CA 1
ATOM 656 C C . ALA A 1 88 ? 31.381 33.157 45.774 1.00 12.44 191 ALA A C 1
ATOM 657 O O . ALA A 1 88 ? 32.344 33.851 46.110 1.00 14.64 191 ALA A O 1
ATOM 659 N N . ARG A 1 89 ? 30.293 33.675 45.217 1.00 9.67 192 ARG A N 1
ATOM 660 C CA . ARG A 1 89 ? 30.196 35.120 44.997 1.00 9.91 192 ARG A CA 1
ATOM 661 C C . ARG A 1 89 ? 30.119 35.871 46.323 1.00 12.68 192 ARG A C 1
ATOM 662 O O . ARG A 1 89 ? 30.707 36.940 46.475 1.00 10.69 192 ARG A O 1
ATOM 670 N N . PHE A 1 90 ? 29.397 35.300 47.281 1.00 10.84 193 PHE A N 1
ATOM 671 C CA . PHE A 1 90 ? 29.288 35.902 48.603 1.00 11.42 193 PHE A CA 1
ATOM 672 C C . PHE A 1 90 ? 30.676 36.043 49.212 1.00 8.57 193 PHE A C 1
ATOM 673 O O . PHE A 1 90 ? 31.017 37.088 49.774 1.00 12.68 193 PHE A O 1
ATOM 681 N N . ASP A 1 91 ? 31.489 34.996 49.067 1.00 9.41 194 ASP A N 1
ATOM 682 C CA . ASP A 1 91 ? 32.834 34.973 49.636 1.00 11.60 194 ASP A CA 1
ATOM 683 C C . ASP A 1 91 ? 33.796 35.893 48.878 1.00 11.53 194 ASP A C 1
ATOM 684 O O . ASP A 1 91 ? 34.886 36.209 49.363 1.00 13.30 194 ASP A O 1
ATOM 689 N N . MET A 1 92 ? 33.389 36.328 47.690 1.00 13.43 195 MET A N 1
ATOM 690 C CA . MET A 1 92 ? 34.152 37.338 46.957 1.00 14.28 195 MET A CA 1
ATOM 691 C C . MET A 1 92 ? 33.603 38.747 47.201 1.00 14.92 195 MET A C 1
ATOM 692 O O . MET A 1 92 ? 34.033 39.705 46.560 1.00 16.33 195 MET A O 1
ATOM 697 N N . ALA A 1 93 ? 32.656 38.867 48.127 1.00 15.41 196 ALA A N 1
ATOM 698 C CA . ALA A 1 93 ? 31.994 40.149 48.405 1.00 9.54 196 ALA A CA 1
ATOM 699 C C . ALA A 1 93 ? 31.245 40.699 47.185 1.00 15.30 196 ALA A C 1
ATOM 700 O O . ALA A 1 93 ? 31.020 41.907 47.064 1.00 13.72 196 ALA A O 1
ATOM 702 N N . ASP A 1 94 ? 30.864 39.802 46.282 1.00 13.19 197 ASP A N 1
ATOM 703 C CA . ASP A 1 94 ? 29.991 40.157 45.168 1.00 11.84 197 ASP A CA 1
ATOM 704 C C . ASP A 1 94 ? 28.561 39.858 45.590 1.00 14.29 197 ASP A C 1
ATOM 705 O O . ASP A 1 94 ? 27.955 38.876 45.154 1.00 12.55 197 ASP A O 1
ATOM 710 N N . TYR A 1 95 ? 28.024 40.703 46.459 1.00 11.90 198 TYR A N 1
ATOM 711 C CA . TYR A 1 95 ? 26.727 40.420 47.062 1.00 12.12 198 TYR A CA 1
ATOM 712 C C . TYR A 1 95 ? 25.553 40.537 46.081 1.00 13.25 198 TYR A C 1
ATOM 713 O O . TYR A 1 95 ? 24.576 39.793 46.179 1.00 11.68 198 TYR A O 1
ATOM 722 N N . LYS A 1 96 ? 25.649 41.458 45.128 1.00 12.40 199 LYS A N 1
ATOM 723 C CA . LYS A 1 96 ? 24.629 41.542 44.088 1.00 14.63 199 LYS A CA 1
ATOM 724 C C . LYS A 1 96 ? 24.571 40.244 43.281 1.00 15.60 199 LYS A C 1
ATOM 725 O O . LYS A 1 96 ? 23.490 39.708 43.016 1.00 15.32 199 LYS A O 1
ATOM 731 N N . GLY A 1 97 ? 25.740 39.746 42.892 1.00 12.69 200 GLY A N 1
ATOM 732 C CA . GLY A 1 97 ? 25.830 38.513 42.131 1.00 11.51 200 GLY A CA 1
ATOM 733 C C . GLY A 1 97 ? 25.400 37.301 42.941 1.00 13.40 200 GLY A C 1
ATOM 734 O O . GLY A 1 97 ? 24.796 36.365 42.408 1.00 13.35 200 GLY A O 1
ATOM 735 N N . ALA A 1 98 ? 25.708 37.309 44.232 1.00 10.81 201 ALA A N 1
ATOM 736 C CA . ALA A 1 98 ? 25.276 36.218 45.102 1.00 11.77 201 ALA A CA 1
ATOM 737 C C . ALA A 1 98 ? 23.756 36.204 45.223 1.00 14.44 201 ALA A C 1
ATOM 738 O O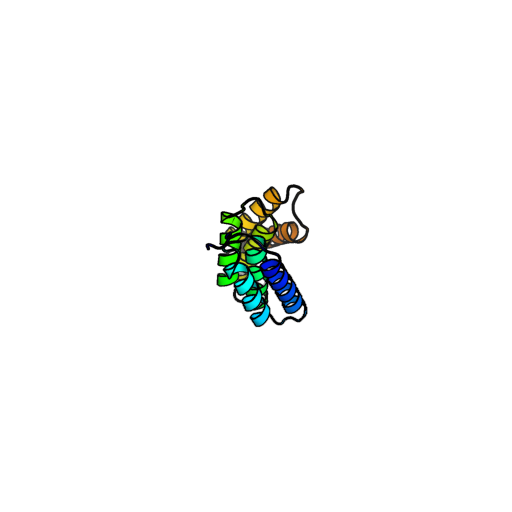 . ALA A 1 98 ? 23.131 35.147 45.180 1.00 11.67 201 ALA A O 1
ATOM 740 N N . LYS A 1 99 ? 23.158 37.383 45.363 1.00 12.54 202 LYS A N 1
ATOM 741 C CA . LYS A 1 99 ? 21.710 37.478 45.458 1.00 12.18 202 LYS A CA 1
ATOM 742 C C . LYS A 1 99 ? 21.052 36.885 44.212 1.00 11.48 202 LYS A C 1
ATOM 743 O O . LYS A 1 99 ? 20.118 36.083 44.313 1.00 14.24 202 LYS A O 1
ATOM 749 N N . GLU A 1 100 ? 21.553 37.268 43.039 1.00 12.40 203 GLU A N 1
ATOM 750 C CA . GLU A 1 100 ? 21.026 36.748 41.776 1.00 11.82 203 GLU A CA 1
ATOM 751 C C . GLU A 1 100 ? 21.158 35.229 41.682 1.00 11.41 203 GLU A C 1
ATOM 752 O O . GLU A 1 100 ? 20.232 34.551 41.252 1.00 13.36 203 GLU A O 1
ATOM 758 N N . ALA A 1 101 ? 22.309 34.697 42.088 1.00 13.16 204 ALA A N 1
ATOM 759 C CA . ALA A 1 101 ? 22.523 33.251 42.014 1.00 12.20 204 ALA A CA 1
ATOM 760 C C . ALA A 1 101 ? 21.579 32.505 42.950 1.00 13.13 204 ALA A C 1
ATOM 761 O O . ALA A 1 101 ? 21.015 31.475 42.581 1.00 13.46 204 ALA A O 1
ATOM 763 N N . TYR A 1 102 ? 21.417 33.007 44.170 1.00 10.66 205 TYR A N 1
ATOM 764 C CA . TYR A 1 102 ? 20.508 32.344 45.105 1.00 11.29 205 TYR A CA 1
ATOM 765 C C . TYR A 1 102 ? 19.064 32.400 44.617 1.00 11.52 205 TYR A C 1
ATOM 766 O O . TYR A 1 102 ? 18.316 31.438 44.775 1.00 15.24 205 TYR A O 1
ATOM 775 N N . GLU A 1 103 ? 18.665 33.533 44.039 1.00 13.93 206 GLU A N 1
ATOM 776 C CA . GLU A 1 103 ? 17.315 33.654 43.510 1.00 13.65 206 GLU A CA 1
ATOM 777 C C . GLU A 1 103 ? 17.078 32.644 42.395 1.00 16.06 206 GLU A C 1
ATOM 778 O O . GLU A 1 103 ? 16.046 31.982 42.360 1.00 15.92 206 GLU A O 1
ATOM 784 N N . LYS A 1 104 ? 18.034 32.520 41.483 1.00 14.34 207 L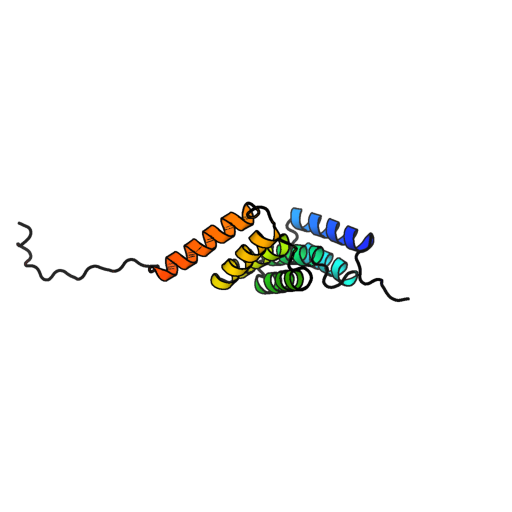YS A N 1
ATOM 785 C CA . LYS A 1 104 ? 17.897 31.538 40.412 1.00 15.24 207 LYS A CA 1
ATOM 786 C C . LYS A 1 104 ? 17.946 30.103 40.937 1.00 13.98 207 LYS A C 1
ATOM 787 O O . LYS A 1 104 ? 17.286 29.205 40.395 1.00 16.14 207 LYS A O 1
ATOM 793 N N . GLY A 1 105 ? 18.721 29.883 41.994 1.00 14.30 208 GLY A N 1
ATOM 794 C CA . GLY A 1 105 ? 18.787 28.568 42.610 1.00 15.95 208 GLY A CA 1
ATOM 795 C C . GLY A 1 105 ? 17.451 28.196 43.221 1.00 13.13 208 GLY A C 1
ATOM 796 O O . GLY A 1 105 ? 16.997 27.060 43.113 1.00 15.08 208 GLY A O 1
ATOM 797 N N . ILE A 1 106 ? 16.817 29.171 43.860 1.00 14.48 209 ILE A N 1
ATOM 798 C CA . ILE A 1 106 ? 15.532 28.957 44.510 1.00 14.38 209 ILE A CA 1
ATOM 799 C C . ILE A 1 106 ? 14.455 28.613 43.479 1.00 20.11 209 ILE A C 1
ATOM 800 O O . ILE A 1 106 ? 13.647 27.706 43.694 1.00 17.80 209 ILE A O 1
ATOM 805 N N . GLU A 1 107 ? 14.458 29.322 42.354 1.00 18.59 210 GLU A N 1
ATOM 806 C CA . GLU A 1 107 ? 13.541 29.001 41.258 1.00 19.76 210 GLU A CA 1
ATOM 807 C C . GLU A 1 107 ? 13.786 27.601 40.688 1.00 20.19 210 GLU A C 1
ATOM 808 O O . GLU A 1 107 ? 12.847 26.840 40.451 1.00 21.52 210 GLU A O 1
ATOM 814 N N . ALA A 1 108 ? 15.051 27.258 40.475 1.00 16.93 211 ALA A N 1
ATOM 815 C CA . ALA A 1 108 ? 15.402 25.952 39.928 1.00 18.34 211 ALA A CA 1
ATOM 816 C C . ALA A 1 108 ? 15.029 24.827 40.890 1.00 20.84 211 ALA A C 1
ATOM 817 O O . ALA A 1 108 ? 14.612 23.747 40.467 1.00 20.42 211 ALA A O 1
ATOM 819 N N . GLU A 1 109 ? 15.174 25.086 42.185 1.00 16.86 212 GLU A N 1
ATOM 820 C CA . GLU A 1 109 ? 14.923 24.065 43.205 1.00 20.12 212 GLU A CA 1
ATOM 821 C C . GLU A 1 109 ? 13.447 23.664 43.226 1.00 26.25 212 GLU A C 1
ATOM 822 O O . GLU A 1 109 ? 13.096 22.533 43.584 1.00 22.64 212 GLU A O 1
ATOM 828 N N . GLY A 1 110 ? 12.588 24.601 42.834 1.00 25.08 213 GLY A N 1
ATOM 829 C CA . GLY A 1 110 ? 11.185 24.323 42.594 1.00 26.95 213 GLY A CA 1
ATOM 830 C C . GLY A 1 110 ? 10.320 24.181 43.829 1.00 33.52 213 GLY A C 1
ATOM 831 O O . GLY A 1 110 ? 9.134 23.869 43.726 1.00 36.56 213 GLY A O 1
ATOM 832 N N . ASN A 1 111 ? 10.904 24.415 44.998 1.00 27.06 214 ASN A N 1
ATOM 833 C CA . ASN A 1 111 ? 10.179 24.233 46.247 1.00 24.59 214 ASN A CA 1
ATOM 834 C C . ASN A 1 111 ? 10.472 25.322 47.269 1.00 29.44 214 ASN A C 1
ATOM 835 O O . ASN A 1 111 ? 10.402 25.086 48.477 1.00 27.48 214 ASN A O 1
ATOM 840 N N . GLY A 1 112 ? 10.811 26.513 46.786 1.00 21.49 215 GLY A N 1
ATOM 841 C CA . GLY A 1 112 ? 11.089 27.628 47.672 1.00 24.09 215 GLY A CA 1
ATOM 842 C C . GLY A 1 112 ? 12.539 27.698 48.114 1.00 26.20 215 GLY A C 1
ATOM 843 O O . GLY A 1 112 ? 12.930 28.614 48.837 1.00 21.67 215 GLY A O 1
ATOM 844 N N . GLY A 1 113 ? 13.335 26.723 47.688 1.00 20.89 216 GLY A N 1
ATOM 845 C CA . GLY A 1 113 ? 14.756 26.714 47.980 1.00 21.36 216 GLY A CA 1
ATOM 846 C C . GLY A 1 113 ? 15.150 25.761 49.090 1.00 18.55 216 GLY A C 1
ATOM 847 O O . GLY A 1 113 ? 14.360 25.461 49.986 1.00 19.84 216 GLY A O 1
ATOM 848 N N . SER A 1 114 ? 16.384 25.276 49.031 1.00 16.51 217 SER A N 1
ATOM 849 C CA . SER A 1 114 ? 16.938 24.496 50.126 1.00 21.26 217 SER A CA 1
ATOM 850 C C . SER A 1 114 ? 17.143 25.421 51.317 1.00 25.02 217 SER A C 1
ATOM 851 O O . SER A 1 114 ? 17.132 26.645 51.170 1.00 18.08 217 SER A O 1
ATOM 854 N N . ASP A 1 115 ? 17.337 24.846 52.498 1.00 20.70 218 ASP A N 1
ATOM 855 C CA . ASP A 1 115 ? 17.622 25.662 53.671 1.00 21.87 218 ASP A CA 1
ATOM 856 C C . ASP A 1 115 ? 18.810 26.581 53.404 1.00 21.11 218 ASP A C 1
ATOM 857 O O . ASP A 1 115 ? 18.793 27.758 53.772 1.00 18.10 218 ASP A O 1
ATOM 862 N N . ALA A 1 116 ? 19.839 26.037 52.760 1.00 20.64 219 ALA A N 1
ATOM 863 C CA . ALA A 1 116 ? 21.050 26.794 52.461 1.00 22.39 219 ALA A CA 1
ATOM 864 C C . ALA A 1 116 ? 20.769 27.963 51.527 1.00 19.44 219 ALA A C 1
ATOM 865 O O . ALA A 1 116 ? 21.332 29.042 51.692 1.00 21.11 219 ALA A O 1
ATOM 867 N N . MET A 1 117 ? 19.912 27.741 50.536 1.00 14.15 220 MET A N 1
ATOM 868 C CA . MET A 1 117 ? 19.597 28.796 49.579 1.00 12.00 220 MET A CA 1
ATOM 869 C C . MET A 1 117 ? 18.788 29.899 50.233 1.00 13.75 220 MET A C 1
ATOM 870 O O . MET A 1 117 ? 19.035 31.082 50.004 1.00 14.35 220 MET A O 1
ATOM 875 N N . LYS A 1 118 ? 17.810 29.508 51.041 1.00 13.25 221 LYS A N 1
ATOM 876 C CA . LYS A 1 118 ? 16.945 30.489 51.693 1.00 12.56 221 LYS A CA 1
ATOM 877 C C . LYS A 1 118 ? 17.736 31.357 52.658 1.00 13.77 221 LYS A C 1
ATOM 878 O O . LYS A 1 118 ? 17.619 32.586 52.639 1.00 14.97 221 LYS A O 1
ATOM 884 N N . ARG A 1 119 ? 18.548 30.715 53.495 1.00 13.78 222 ARG A N 1
ATOM 885 C CA . ARG A 1 119 ? 19.396 31.440 54.434 1.00 11.82 222 ARG A CA 1
ATOM 886 C C . ARG A 1 119 ? 20.451 32.253 53.697 1.00 15.02 222 ARG A C 1
ATOM 887 O O . ARG A 1 119 ? 20.760 33.376 54.087 1.00 14.96 222 ARG A O 1
ATOM 895 N N . GLY A 1 120 ? 20.987 31.687 52.619 1.00 13.08 223 GLY A N 1
ATOM 896 C CA . GLY A 1 120 ? 21.944 32.397 51.788 1.00 13.06 223 GLY A CA 1
ATOM 897 C C . GLY A 1 120 ? 21.358 33.679 51.222 1.00 15.45 223 GLY A C 1
ATOM 898 O O . GLY A 1 120 ? 21.995 34.738 51.256 1.00 13.48 223 GLY A O 1
ATOM 899 N N . LEU A 1 121 ? 20.140 33.593 50.697 1.00 13.88 224 LEU A N 1
ATOM 900 C CA . LEU A 1 121 ? 19.490 34.768 50.120 1.00 14.53 224 LEU A CA 1
ATOM 901 C C . LEU A 1 121 ? 19.174 35.794 51.202 1.00 12.78 224 LEU A C 1
ATOM 902 O O . LEU A 1 121 ? 19.378 36.996 51.016 1.00 12.12 224 LEU A O 1
ATOM 907 N N . GLU A 1 122 ? 18.688 35.317 52.342 1.00 11.15 225 GLU A N 1
ATOM 908 C CA . GLU A 1 122 ? 18.356 36.208 53.445 1.00 12.27 225 GLU A CA 1
ATOM 909 C C . GLU A 1 122 ? 19.595 36.972 53.908 1.00 12.14 225 GLU A C 1
ATOM 910 O O . GLU A 1 122 ? 19.563 38.193 54.083 1.00 13.42 225 GLU A O 1
ATOM 916 N N . THR A 1 123 ? 20.685 36.242 54.115 1.00 12.26 226 THR A N 1
ATOM 917 C CA . THR A 1 123 ? 21.929 36.841 54.593 1.00 13.92 226 THR A CA 1
ATOM 918 C C . THR A 1 123 ? 22.517 37.822 53.578 1.00 15.11 226 THR A C 1
ATOM 919 O O . THR A 1 123 ? 23.003 38.890 53.955 1.00 15.31 226 THR A O 1
ATOM 923 N N . THR A 1 124 ? 22.461 37.464 52.296 1.00 10.96 227 THR A N 1
ATOM 924 C CA . THR A 1 124 ? 22.927 38.354 51.234 1.00 12.00 227 THR A CA 1
ATOM 925 C C . THR A 1 124 ? 22.101 39.643 51.177 1.00 14.16 227 THR A C 1
ATOM 926 O O . THR A 1 124 ? 22.649 40.745 51.076 1.00 12.51 227 THR A O 1
ATOM 930 N N . LYS A 1 125 ? 20.782 39.514 51.246 1.00 9.84 228 LYS A N 1
ATOM 931 C CA . LYS A 1 125 ? 19.930 40.699 51.224 1.00 12.16 228 LYS A CA 1
ATOM 932 C C . LYS A 1 125 ? 20.209 41.593 52.428 1.00 10.38 228 LYS A C 1
ATOM 933 O O . LYS A 1 125 ? 20.153 42.817 52.329 1.00 13.86 228 LYS A O 1
ATOM 939 N N . ARG A 1 126 ? 20.475 40.976 53.573 1.00 9.85 229 ARG A N 1
ATOM 940 C CA . ARG A 1 126 ? 20.717 41.755 54.773 1.00 11.26 229 ARG A CA 1
ATOM 941 C C . ARG A 1 126 ? 22.009 42.547 54.621 1.00 11.29 229 ARG A C 1
ATOM 942 O O . ARG A 1 126 ? 22.097 43.688 55.081 1.00 15.03 229 ARG A O 1
ATOM 950 N N . LYS A 1 127 ? 23.003 41.938 53.979 1.00 13.54 230 LYS A N 1
ATOM 951 C CA . LYS A 1 127 ? 24.290 42.602 53.740 1.00 10.46 230 LYS A CA 1
ATOM 952 C C . LYS A 1 127 ? 24.107 43.784 52.799 1.00 12.67 230 LYS A C 1
ATOM 953 O O . LYS A 1 127 ? 24.706 44.841 52.985 1.00 12.61 230 LYS A O 1
ATOM 959 N N . ILE A 1 128 ? 23.281 43.596 51.779 1.00 10.07 231 ILE A N 1
ATOM 960 C CA . ILE A 1 128 ? 23.006 44.663 50.828 1.00 8.93 231 ILE A CA 1
ATOM 961 C C . ILE A 1 128 ? 22.231 45.790 51.509 1.00 14.63 231 ILE A C 1
ATOM 962 O O . ILE A 1 128 ? 22.513 46.962 51.291 1.00 13.05 231 ILE A O 1
ATOM 967 N N . GLU A 1 129 ? 21.276 45.433 52.364 1.00 11.15 232 GLU A N 1
ATOM 968 C CA . GLU A 1 129 ? 20.508 46.447 53.086 1.00 12.82 232 GLU A CA 1
ATOM 969 C C . GLU A 1 129 ? 21.387 47.205 54.084 1.00 10.87 232 GLU A C 1
ATOM 970 O O . GLU A 1 129 ? 21.217 48.409 54.265 1.00 14.27 232 GLU A O 1
ATOM 976 N N . GLU A 1 130 ? 22.323 46.502 54.720 1.00 12.46 233 GLU A N 1
ATOM 977 C CA . GLU A 1 130 ? 23.289 47.149 55.608 1.00 10.44 233 GLU A CA 1
ATOM 978 C C . GLU A 1 130 ? 24.018 48.257 54.855 1.00 15.35 233 GLU A C 1
ATOM 979 O O . GLU A 1 130 ? 24.138 49.378 55.349 1.00 15.29 233 GLU A O 1
ATOM 985 N N . ALA A 1 131 ? 24.495 47.940 53.655 1.00 10.93 234 ALA A N 1
ATOM 986 C CA . ALA A 1 131 ? 25.232 48.915 52.848 1.00 12.56 234 ALA A CA 1
ATOM 987 C C . ALA A 1 131 ? 24.346 50.086 52.435 1.00 12.77 234 ALA A C 1
ATOM 988 O O . ALA A 1 131 ? 24.755 51.241 52.508 1.00 13.92 234 ALA A O 1
ATOM 990 N N . ASN A 1 132 ? 23.134 49.770 51.989 1.00 12.94 235 ASN A N 1
ATOM 991 C CA . ASN A 1 132 ? 22.189 50.776 51.508 1.00 11.48 235 ASN A CA 1
ATOM 992 C C . ASN A 1 132 ? 21.785 51.773 52.577 1.00 12.52 235 ASN A C 1
ATOM 993 O O . ASN A 1 132 ? 21.574 52.951 52.290 1.00 13.57 235 ASN A O 1
ATOM 998 N N . ARG A 1 133 ? 21.629 51.285 53.805 1.00 10.72 236 ARG A N 1
ATOM 999 C CA . ARG A 1 133 ? 21.128 52.122 54.888 1.00 12.06 236 ARG A CA 1
ATOM 1000 C C . ARG A 1 133 ? 22.262 52.789 55.653 1.00 18.71 236 ARG A C 1
ATOM 1001 O O . ARG A 1 133 ? 22.020 53.641 56.506 1.00 21.30 236 ARG A O 1
ATOM 1009 N N . GLY A 1 134 ? 23.497 52.409 55.329 1.00 19.47 237 GLY A N 1
ATOM 1010 C CA . GLY A 1 134 ? 24.670 52.963 55.982 1.00 20.05 237 GLY A CA 1
ATOM 1011 C C . GLY A 1 134 ? 25.239 52.015 57.020 1.00 18.09 237 GLY A C 1
ATOM 1012 O O . GLY A 1 134 ? 24.560 51.651 57.979 1.00 24.04 237 GLY A O 1
ATOM 1013 N N . ALA A 1 135 ? 26.488 51.606 56.822 1.00 14.09 238 ALA A N 1
ATOM 1014 C CA . ALA A 1 135 ? 27.126 50.636 57.707 1.00 16.34 238 ALA A CA 1
ATOM 1015 C C . ALA A 1 135 ? 27.539 51.260 59.036 1.00 13.19 238 ALA A C 1
ATOM 1016 O O . ALA A 1 135 ? 27.898 50.546 59.975 1.00 14.58 238 ALA A O 1
ATOM 1018 N N . GLU A 1 136 ? 27.487 52.586 59.095 1.00 17.31 239 GLU A N 1
ATOM 1019 C CA . GLU A 1 136 ? 27.898 53.346 60.274 1.00 18.51 239 GLU A CA 1
ATOM 1020 C C . GLU A 1 136 ? 26.806 54.340 60.650 1.00 16.05 239 GLU A C 1
ATOM 1021 O O . GLU A 1 136 ? 26.319 55.066 59.788 1.00 24.22 239 GLU A O 1
ATOM 1027 N N . PRO A 1 137 ? 26.421 54.391 61.939 1.00 18.03 240 PRO A N 1
ATOM 1028 C CA . PRO A 1 137 ? 25.430 55.403 62.328 1.00 17.79 240 PRO A CA 1
ATOM 1029 C C . PRO A 1 137 ? 25.944 56.805 62.027 1.00 21.46 240 PRO A C 1
ATOM 1030 O O . PRO A 1 137 ? 27.150 57.035 62.100 1.00 18.58 240 PRO A O 1
ATOM 1034 N N . PRO A 1 138 ? 25.039 57.736 61.702 1.00 21.44 241 PRO A N 1
ATOM 1035 C CA . PRO A 1 138 ? 25.418 59.151 61.615 1.00 24.22 241 PRO A CA 1
ATOM 1036 C C . PRO A 1 138 ? 25.771 59.673 63.001 1.00 22.85 241 PRO A C 1
ATOM 1037 O O . PRO A 1 138 ? 25.274 59.139 63.995 1.00 24.60 241 PRO A O 1
ATOM 1041 N N . ALA A 1 139 ? 26.614 60.698 63.069 1.00 19.33 242 ALA A N 1
ATOM 1042 C CA . ALA A 1 139 ? 26.930 61.345 64.335 1.00 22.00 242 ALA A CA 1
ATOM 1043 C C . ALA A 1 139 ? 26.088 62.603 64.509 1.00 27.24 242 ALA A C 1
ATOM 1044 O O . ALA A 1 139 ? 25.928 63.378 63.572 1.00 24.98 242 ALA A O 1
ATOM 1046 N N . ASP A 1 140 ? 25.543 62.804 65.703 1.00 21.51 243 ASP A N 1
ATOM 1047 C CA . ASP A 1 140 ? 24.831 64.042 65.993 1.00 23.24 243 ASP A CA 1
ATOM 1048 C C . ASP A 1 140 ? 25.815 65.212 66.067 1.00 28.27 243 ASP A C 1
ATOM 1049 O O . ASP A 1 140 ? 26.974 65.034 66.442 1.00 27.34 243 ASP A O 1
ATOM 1054 N N . ASP A 1 141 ? 25.351 66.403 65.698 1.00 27.98 244 ASP A N 1
ATOM 1055 C CA . ASP A 1 141 ? 26.192 67.600 65.714 1.00 27.72 244 ASP A CA 1
ATOM 1056 C C . ASP A 1 141 ? 26.724 67.913 67.110 1.00 30.32 244 ASP A C 1
ATOM 1057 O O . ASP A 1 141 ? 26.112 67.543 68.112 1.00 27.96 244 ASP A O 1
ATOM 1062 N N . VAL A 1 142 ? 27.854 68.611 67.178 1.00 29.70 245 VAL A N 1
ATOM 1063 C CA . VAL A 1 142 ? 28.348 69.094 68.463 1.00 30.39 245 VAL A CA 1
ATOM 1064 C C . VAL A 1 142 ? 27.382 70.142 69.005 1.00 31.40 245 VAL A C 1
ATOM 1065 O O . VAL A 1 142 ? 26.659 70.786 68.244 1.00 30.92 245 VAL A O 1
ATOM 1069 N N . ASP A 1 143 ? 27.367 70.306 70.323 1.00 28.44 246 ASP A N 1
ATOM 1070 C CA . ASP A 1 143 ? 26.387 71.171 70.963 1.00 36.19 246 ASP A CA 1
ATOM 1071 C C . ASP A 1 143 ? 26.897 72.598 71.089 1.00 30.07 246 ASP A C 1
ATOM 1072 O O . ASP A 1 143 ? 27.967 72.840 71.645 1.00 37.57 246 ASP A O 1
ATOM 1077 N N . ASP A 1 144 ? 26.122 73.543 70.568 1.00 32.53 247 ASP A N 1
ATOM 1078 C CA . ASP A 1 144 ? 26.448 74.959 70.696 1.00 39.62 247 ASP A CA 1
ATOM 1079 C C . ASP A 1 144 ? 25.689 75.622 71.846 1.00 36.54 247 ASP A C 1
ATOM 1080 O O . ASP A 1 144 ? 25.762 76.836 72.029 1.00 44.28 247 ASP A O 1
ATOM 1085 N N . ALA A 1 145 ? 24.969 74.825 72.628 1.00 42.09 248 ALA A N 1
ATOM 1086 C CA . ALA A 1 145 ? 24.235 75.357 73.773 1.00 46.17 248 ALA A CA 1
ATOM 1087 C C . ALA A 1 145 ? 25.179 75.797 74.890 1.00 42.67 248 ALA A C 1
ATOM 1088 O O . ALA A 1 145 ? 26.307 75.314 74.991 1.00 42.60 248 ALA A O 1
ATOM 1090 N N . ALA A 1 146 ? 24.710 76.719 75.724 1.00 41.66 249 ALA A N 1
ATOM 1091 C CA . ALA A 1 146 ? 25.481 77.178 76.874 1.00 39.71 249 ALA A CA 1
ATOM 1092 C C . ALA A 1 146 ? 25.591 76.064 77.911 1.00 43.82 249 ALA A C 1
ATOM 1093 O O . ALA A 1 146 ? 24.639 75.318 78.134 1.00 43.06 249 ALA A O 1
ATOM 1095 N N . GLY A 1 147 ? 26.753 75.961 78.546 1.00 42.15 250 GLY A N 1
ATOM 1096 C CA . GLY A 1 147 ? 27.008 74.905 79.508 1.00 41.83 250 GLY A CA 1
ATOM 1097 C C . GLY A 1 147 ? 25.965 74.788 80.604 1.00 43.09 250 GLY A C 1
ATOM 1098 O O . GLY A 1 147 ? 25.730 73.699 81.130 1.00 42.54 250 GLY A O 1
ATOM 1099 N N . ALA A 1 148 ? 25.335 75.907 80.950 1.00 49.50 251 ALA A N 1
ATOM 1100 C CA . ALA A 1 148 ? 24.384 75.931 82.058 1.00 60.94 251 ALA A CA 1
ATOM 1101 C C . ALA A 1 148 ? 22.943 75.685 81.613 1.00 60.83 251 ALA A C 1
ATOM 1102 O O . ALA A 1 148 ? 22.017 75.756 82.423 1.00 52.93 251 ALA A O 1
ATOM 1104 N N . SER A 1 149 ? 22.761 75.383 80.331 1.00 56.89 252 SER A N 1
ATOM 1105 C CA . SER A 1 149 ? 21.424 75.237 79.757 1.00 62.62 252 SER A CA 1
ATOM 1106 C C . SER A 1 149 ? 20.702 73.961 80.197 1.00 71.33 252 SER A C 1
ATOM 1107 O O . SER A 1 149 ? 19.492 73.834 80.009 1.00 76.02 252 SER A O 1
ATOM 1110 N N . ARG A 1 150 ? 21.442 73.020 80.777 1.00 73.69 253 ARG A N 1
ATOM 1111 C CA . ARG A 1 150 ? 20.852 71.766 81.240 1.00 73.97 253 ARG A CA 1
ATOM 1112 C C . ARG A 1 150 ? 20.258 71.908 82.640 1.00 80.24 253 ARG A C 1
ATOM 1113 O O . ARG A 1 150 ? 19.361 71.155 83.023 1.00 74.48 253 ARG A O 1
ATOM 1121 N N . GLY A 1 151 ? 20.763 72.878 83.398 1.00 83.58 254 GLY A N 1
ATOM 1122 C CA . GLY A 1 151 ? 20.297 73.113 84.752 1.00 86.06 254 GLY A CA 1
ATOM 1123 C C . GLY A 1 1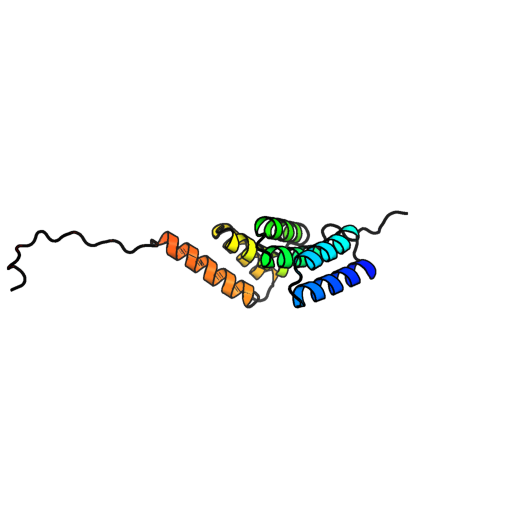51 ? 18.796 73.313 84.827 1.00 89.88 254 GLY A C 1
ATOM 1124 O O . GLY A 1 151 ? 18.254 74.242 84.229 1.00 91.20 254 GLY A O 1
#

Foldseek 3Di:
DDAPLAADPVLVVLQVVLVVCVVVVVLVSSLVSLVVSCVRNPLALVSLQSNLVSCVSVVNLVSSLVSLVSSCVVPVLQLSSLLSNLVSCVSVVVLVRSLVSLVSSLVSVVPRHDPSSVVSNVVSVVVVVCVVVDVDDDDDDDDPDDPVVVD

CATH classification: 1.25.40.10

Radius of gyration: 22.18 Å; Cα contacts (8 Å, |Δi|>4): 214; chains: 1; bounding box: 33×73×65 Å

Sequence (151 aa):
GPRSMAPTPESDKLKSEGNAAMARKEYSKAIDLYTQALSIAPANPIYLSNRAAAYSASGQHEKAAEDAELATVVDPKYSKAWSRLGLARFDMADYKGAKEAYEKGIEAEGNGGSDAMKRGLETTKRKIEEANRGAEPPADDVDDAAGASRG

Nearest PDB structures (foldseek):
  3sz7-assembly1_A  TM=1.007E+00  e=7.938E-20  Aspergillus fumigatus Af293
  5lyn-assembly1_B  TM=9.640E-01  e=4.654E-09  Saccharomyces cerevisiae
  5lyp-assembly1_A  TM=9.494E-01  e=5.134E-09  Saccharomyces cerevisiae
  8gck-assembly1_B  TM=9.141E-01  e=1.685E-06  Homo sapiens
  7tb1-assembly2_B  TM=9.124E-01  e=1.770E-06  Homo sapiens